Prote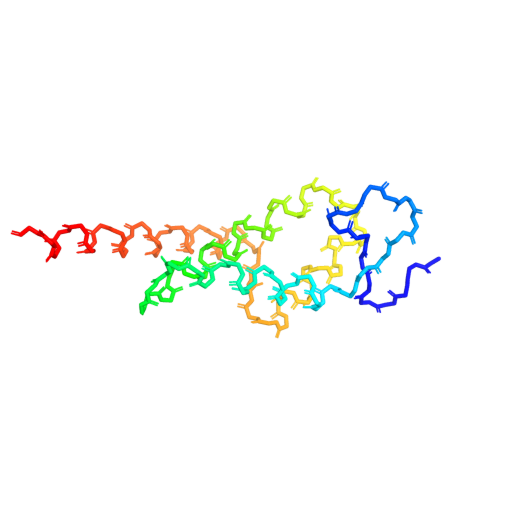in AF-A0A4R7GBX7-F1 (afdb_monomer)

pLDDT: mean 91.27, std 9.59, range [45.5, 98.0]

Solvent-accessible surface area (backbone atoms only — not comparable to full-atom values): 5764 Å² total; per-residue (Å²): 132,79,59,90,63,44,24,72,34,90,89,53,89,58,86,89,47,67,37,46,35,64,60,53,49,53,50,44,48,59,59,29,51,64,89,30,80,95,40,63,44,49,24,52,33,43,34,53,53,52,52,55,59,50,48,74,75,45,56,76,70,36,36,52,48,41,51,55,49,30,44,76,74,71,48,63,88,48,73,64,53,50,52,48,35,52,49,48,29,54,49,51,57,48,51,54,57,61,73,76,109

Structure (mmCIF, N/CA/C/O backbone):
data_AF-A0A4R7GBX7-F1
#
_entry.id   AF-A0A4R7GBX7-F1
#
loop_
_atom_site.group_PDB
_atom_site.id
_atom_site.type_symbol
_atom_site.label_atom_id
_atom_site.label_alt_id
_atom_site.label_comp_id
_atom_site.label_asym_id
_atom_site.label_entity_id
_atom_site.label_seq_id
_atom_site.pdbx_PDB_ins_code
_atom_site.Cartn_x
_atom_site.Cartn_y
_atom_site.Cartn_z
_atom_site.occupancy
_atom_site.B_iso_or_equiv
_atom_site.auth_seq_id
_atom_site.auth_comp_id
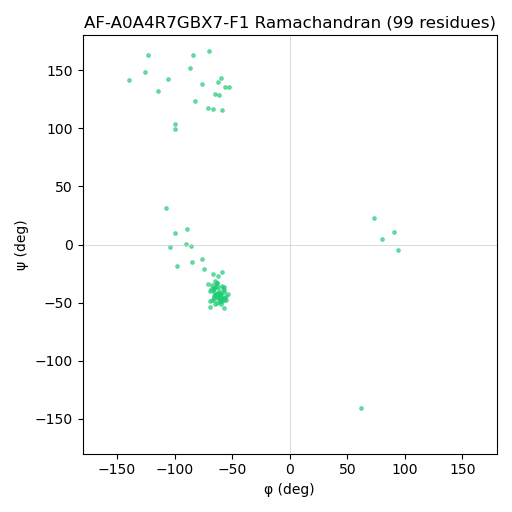_atom_site.auth_asym_id
_atom_site.auth_atom_id
_atom_site.pdbx_PDB_model_num
ATOM 1 N N . MET A 1 1 ? 12.771 1.050 -23.414 1.00 45.50 1 MET A N 1
ATOM 2 C CA . MET A 1 1 ? 12.167 2.046 -22.506 1.00 45.50 1 MET A CA 1
ATOM 3 C C . MET A 1 1 ? 10.732 1.626 -22.249 1.00 45.50 1 MET A C 1
ATOM 5 O O . MET A 1 1 ? 9.992 1.453 -23.212 1.00 45.50 1 MET A O 1
ATOM 9 N N . THR A 1 2 ? 10.369 1.358 -20.996 1.00 54.12 2 THR A N 1
ATOM 10 C CA . THR A 1 2 ? 8.986 1.078 -20.581 1.00 54.12 2 THR A CA 1
ATOM 11 C C . THR A 1 2 ? 8.131 2.317 -20.860 1.00 54.12 2 THR A C 1
ATOM 13 O O . THR A 1 2 ? 8.606 3.441 -20.701 1.00 54.12 2 THR A O 1
ATOM 16 N N . LYS A 1 3 ? 6.900 2.136 -21.351 1.00 66.12 3 LYS A N 1
ATOM 17 C CA . LYS A 1 3 ? 5.979 3.255 -21.610 1.00 66.12 3 LYS A CA 1
ATOM 18 C C . LYS A 1 3 ? 5.707 4.010 -20.295 1.00 66.12 3 LYS A C 1
ATOM 20 O O . LYS A 1 3 ? 5.590 3.351 -19.263 1.00 66.12 3 LYS A O 1
ATOM 25 N N . PRO A 1 4 ? 5.574 5.348 -20.309 1.00 73.25 4 PRO A N 1
ATOM 26 C CA . PRO A 1 4 ? 5.269 6.104 -19.096 1.00 73.25 4 PRO A CA 1
ATOM 27 C C . PRO A 1 4 ? 3.981 5.581 -18.440 1.00 73.25 4 PRO A C 1
ATOM 29 O O . PRO A 1 4 ? 3.001 5.295 -19.132 1.00 73.25 4 PRO A O 1
ATOM 32 N N . GLY A 1 5 ? 4.008 5.410 -17.115 1.00 83.81 5 GLY A N 1
ATOM 33 C CA . GLY A 1 5 ? 2.882 4.885 -16.331 1.00 83.81 5 GLY A CA 1
ATOM 34 C C . GLY A 1 5 ? 2.714 3.359 -16.353 1.00 83.81 5 GLY A C 1
ATOM 35 O O . GLY A 1 5 ? 1.739 2.850 -15.796 1.00 83.81 5 GLY A O 1
ATOM 36 N N . PHE A 1 6 ? 3.629 2.612 -16.981 1.00 90.88 6 PHE A N 1
ATOM 37 C CA . PHE A 1 6 ? 3.653 1.147 -16.940 1.00 90.88 6 PHE A CA 1
ATOM 38 C C . PHE A 1 6 ? 4.775 0.642 -16.039 1.00 90.88 6 PHE A C 1
ATOM 40 O O . PHE A 1 6 ? 5.879 1.178 -16.055 1.00 90.88 6 PHE A O 1
ATOM 47 N N . ILE A 1 7 ? 4.484 -0.432 -15.313 1.00 91.81 7 ILE A N 1
ATOM 48 C CA . ILE A 1 7 ? 5.443 -1.191 -14.512 1.00 91.81 7 ILE A CA 1
ATOM 49 C C . ILE A 1 7 ? 5.443 -2.651 -14.957 1.00 91.81 7 ILE A C 1
ATOM 51 O O . ILE A 1 7 ? 4.508 -3.103 -15.630 1.00 91.81 7 ILE A O 1
ATOM 55 N N . GLN A 1 8 ? 6.477 -3.402 -14.583 1.00 90.50 8 GLN A N 1
ATOM 56 C CA . GLN A 1 8 ? 6.476 -4.851 -14.741 1.00 90.50 8 GLN A CA 1
ATOM 57 C C . GLN A 1 8 ? 5.217 -5.456 -14.105 1.00 90.50 8 GLN A C 1
ATOM 59 O O . GLN A 1 8 ? 4.828 -5.077 -12.999 1.00 90.50 8 GLN A O 1
ATOM 64 N N . HIS A 1 9 ? 4.579 -6.394 -14.810 1.00 90.12 9 HIS A N 1
ATOM 65 C CA . HIS A 1 9 ? 3.352 -7.024 -14.334 1.00 90.12 9 HIS A CA 1
ATOM 66 C C . HIS A 1 9 ? 3.581 -7.715 -12.968 1.00 90.12 9 HIS A C 1
ATOM 68 O O . HIS A 1 9 ? 4.324 -8.697 -12.912 1.00 90.12 9 HIS A O 1
ATOM 74 N N . PRO A 1 10 ? 2.924 -7.278 -11.873 1.00 86.25 10 PRO A N 1
ATOM 75 C CA . PRO A 1 10 ? 3.221 -7.773 -10.521 1.00 86.25 10 PRO A CA 1
ATOM 76 C C . PRO A 1 10 ? 2.947 -9.265 -10.304 1.00 86.25 10 PRO A C 1
ATOM 78 O O . PRO A 1 10 ? 3.636 -9.926 -9.532 1.00 86.25 10 PRO A O 1
ATOM 81 N N . TRP A 1 11 ? 1.923 -9.798 -10.977 1.00 86.00 11 TRP A N 1
ATOM 82 C CA . TRP A 1 11 ? 1.421 -11.163 -10.747 1.00 86.00 11 TRP A CA 1
ATOM 83 C C . TRP A 1 11 ? 1.822 -12.180 -11.820 1.00 86.00 11 TRP A C 1
ATOM 85 O O . TRP A 1 11 ? 1.515 -13.362 -11.691 1.00 86.00 11 TRP A O 1
ATOM 95 N N . THR A 1 12 ? 2.529 -11.742 -12.863 1.00 82.75 12 THR A N 1
ATOM 96 C CA . THR A 1 12 ? 2.912 -12.586 -13.999 1.00 82.75 12 THR A CA 1
ATOM 97 C C . THR A 1 12 ? 4.425 -12.727 -14.011 1.00 82.75 12 THR A C 1
ATOM 99 O O . THR A 1 12 ? 5.160 -11.750 -13.921 1.00 82.75 12 THR A O 1
ATOM 102 N N . ARG A 1 13 ? 4.908 -13.965 -14.149 1.00 70.56 13 ARG A N 1
ATOM 103 C CA . ARG A 1 13 ? 6.348 -14.263 -14.267 1.00 70.56 13 ARG A CA 1
ATOM 104 C C . ARG A 1 13 ? 6.868 -14.168 -15.703 1.00 70.56 13 ARG A C 1
ATOM 106 O O . ARG A 1 13 ? 8.053 -14.388 -15.945 1.00 70.56 13 ARG A O 1
ATOM 113 N N . GLN A 1 14 ? 5.995 -13.869 -16.661 1.00 78.06 14 GLN A N 1
ATOM 114 C CA . GLN A 1 14 ? 6.366 -13.716 -18.059 1.00 78.06 14 GLN A CA 1
ATOM 115 C C . GLN A 1 14 ? 7.181 -12.437 -18.249 1.00 78.06 14 GLN A C 1
ATOM 117 O O . GLN A 1 14 ? 6.722 -11.319 -18.014 1.00 78.06 14 GLN A O 1
ATOM 122 N N . ARG A 1 15 ? 8.425 -12.616 -18.691 1.00 70.81 15 ARG A N 1
ATOM 123 C CA . ARG A 1 15 ? 9.341 -11.513 -18.959 1.00 70.81 15 ARG A CA 1
ATOM 124 C C . ARG A 1 15 ? 8.804 -10.660 -20.110 1.00 70.81 15 ARG A C 1
ATOM 126 O O . ARG A 1 15 ? 8.500 -11.185 -21.176 1.00 70.81 15 ARG A O 1
ATOM 133 N N . GLY A 1 16 ? 8.745 -9.348 -19.896 1.00 76.31 16 GLY A N 1
ATOM 134 C CA . GLY A 1 16 ? 8.275 -8.382 -20.894 1.00 76.31 16 GLY A CA 1
ATOM 135 C C . GLY A 1 16 ? 6.792 -8.028 -20.792 1.00 76.31 16 GLY A C 1
ATOM 136 O O . GLY A 1 16 ? 6.360 -7.123 -21.502 1.00 76.31 16 GLY A O 1
ATOM 137 N N . ASP A 1 17 ? 6.035 -8.676 -19.902 1.00 86.06 17 ASP A N 1
ATOM 138 C CA . ASP A 1 17 ? 4.669 -8.255 -19.606 1.00 86.06 17 ASP A CA 1
ATOM 139 C C . ASP A 1 17 ? 4.666 -7.010 -18.704 1.00 86.06 17 ASP A C 1
ATOM 141 O O . ASP A 1 17 ? 5.461 -6.885 -17.764 1.00 86.06 17 ASP A O 1
ATOM 145 N N . SER A 1 18 ? 3.783 -6.064 -19.011 1.00 89.00 18 SER A N 1
ATOM 146 C CA . SER A 1 18 ? 3.710 -4.776 -18.324 1.00 89.00 18 SER A CA 1
ATOM 147 C C . SER A 1 18 ? 2.266 -4.368 -18.095 1.00 89.00 18 SER A C 1
ATOM 149 O O . SER A 1 18 ? 1.404 -4.545 -18.954 1.00 89.00 18 SER A O 1
ATOM 151 N N . MET A 1 19 ? 2.011 -3.771 -16.939 1.00 92.12 19 MET A N 1
ATOM 152 C CA . MET A 1 19 ? 0.692 -3.297 -16.551 1.00 92.12 19 MET A CA 1
ATOM 153 C C . MET A 1 19 ? 0.764 -1.822 -16.172 1.00 92.12 19 MET A C 1
ATOM 155 O O . MET A 1 19 ? 1.773 -1.344 -15.657 1.00 92.12 19 MET A O 1
ATOM 159 N N . ARG A 1 20 ? -0.319 -1.081 -16.422 1.00 94.00 20 ARG A N 1
ATOM 160 C CA . ARG A 1 20 ? -0.434 0.301 -15.945 1.00 94.00 20 ARG A CA 1
ATOM 161 C C . ARG A 1 20 ? -0.381 0.316 -14.421 1.00 94.00 20 ARG A C 1
ATOM 163 O O . ARG A 1 20 ? -1.186 -0.367 -13.790 1.00 94.00 20 ARG A O 1
ATOM 170 N N . ALA A 1 21 ? 0.483 1.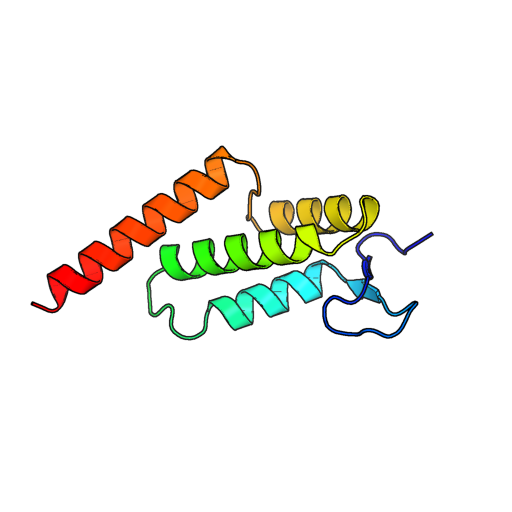141 -13.840 1.00 95.19 21 ALA A N 1
ATOM 171 C CA . ALA A 1 21 ? 0.583 1.285 -12.389 1.00 95.19 21 ALA A CA 1
ATOM 172 C C . ALA A 1 21 ? -0.766 1.686 -11.762 1.00 95.19 21 ALA A C 1
ATOM 174 O O . ALA A 1 21 ? -1.159 1.121 -10.749 1.00 95.19 21 ALA A O 1
ATOM 175 N N . ALA A 1 22 ? -1.553 2.532 -12.436 1.00 95.12 22 ALA A N 1
ATOM 176 C CA . ALA A 1 22 ? -2.923 2.846 -12.027 1.00 95.12 22 ALA A CA 1
ATOM 177 C C . ALA A 1 22 ? -3.821 1.598 -11.880 1.00 95.12 22 ALA A C 1
ATOM 179 O O . ALA A 1 22 ? -4.516 1.467 -10.880 1.00 95.12 22 ALA A O 1
ATOM 180 N N . ARG A 1 23 ? -3.773 0.652 -12.833 1.00 95.44 23 ARG A N 1
ATOM 181 C CA . ARG A 1 23 ? -4.544 -0.605 -12.757 1.00 95.44 23 ARG A CA 1
ATOM 182 C C . ARG A 1 23 ? -4.050 -1.514 -11.639 1.00 95.44 23 ARG A C 1
ATOM 184 O O . ARG A 1 23 ? -4.848 -2.206 -11.017 1.00 95.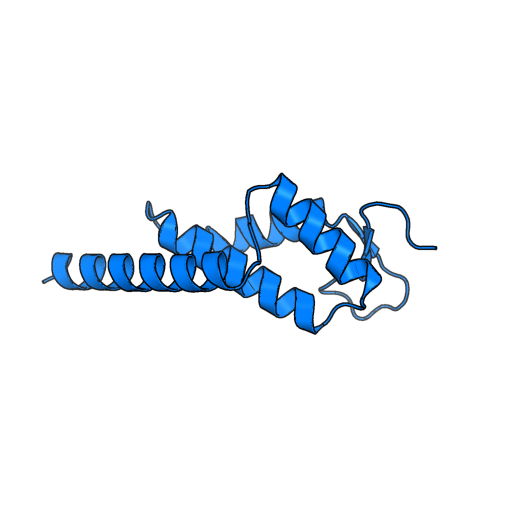44 23 ARG A O 1
ATOM 191 N N . VAL A 1 24 ? -2.744 -1.502 -11.387 1.00 95.94 24 VAL A N 1
ATOM 192 C CA . VAL A 1 24 ? -2.157 -2.253 -10.279 1.00 95.94 24 VAL A CA 1
ATOM 193 C C . VAL A 1 24 ? -2.668 -1.727 -8.941 1.00 95.94 24 VAL A C 1
ATOM 195 O O . VAL A 1 24 ? -3.074 -2.522 -8.097 1.00 95.94 24 VAL A O 1
ATOM 198 N N . ILE A 1 25 ? -2.704 -0.403 -8.770 1.00 96.81 25 ILE A N 1
ATOM 199 C CA . ILE A 1 25 ? -3.224 0.213 -7.548 1.00 96.81 25 ILE A CA 1
ATOM 200 C C . ILE A 1 25 ? -4.728 -0.057 -7.411 1.00 96.81 25 ILE A C 1
ATOM 202 O O . ILE A 1 25 ? -5.128 -0.526 -6.357 1.00 96.81 25 ILE A O 1
ATOM 206 N N . GLU A 1 26 ? -5.535 0.083 -8.474 1.00 96.81 26 GLU A N 1
ATOM 207 C CA . GLU A 1 26 ? -6.973 -0.269 -8.438 1.00 96.81 26 GLU A CA 1
ATOM 208 C C . GLU A 1 26 ? -7.215 -1.697 -7.954 1.00 96.81 26 GLU A C 1
ATOM 210 O O . GLU A 1 26 ? -8.135 -1.959 -7.183 1.00 96.81 26 GLU A O 1
ATOM 215 N N . HIS A 1 27 ? -6.405 -2.645 -8.420 1.00 96.06 27 HIS A N 1
ATOM 216 C CA . HIS A 1 27 ? -6.520 -4.026 -7.976 1.00 96.06 27 HIS A CA 1
ATOM 217 C C . HIS A 1 27 ? -6.186 -4.162 -6.483 1.00 96.06 27 HIS A C 1
ATOM 219 O O . HIS A 1 27 ? -6.925 -4.814 -5.753 1.00 96.06 27 HIS A O 1
ATOM 225 N N . ILE A 1 28 ? -5.121 -3.507 -6.010 1.00 96.62 28 ILE A N 1
ATOM 226 C CA . ILE A 1 28 ? -4.750 -3.496 -4.588 1.00 96.62 28 ILE A CA 1
ATOM 227 C C . ILE A 1 28 ? -5.850 -2.862 -3.724 1.00 96.62 28 ILE A C 1
ATOM 229 O O . ILE A 1 28 ? -6.159 -3.396 -2.662 1.00 96.62 28 ILE A O 1
ATOM 233 N N . GLU A 1 29 ? -6.441 -1.754 -4.171 1.00 96.56 29 GLU A N 1
ATOM 234 C CA . GLU A 1 29 ? -7.546 -1.071 -3.489 1.00 96.56 29 GLU A CA 1
ATOM 235 C C . GLU A 1 29 ? -8.766 -1.991 -3.360 1.00 96.56 29 GLU A C 1
ATOM 237 O O . GLU A 1 29 ? -9.287 -2.187 -2.261 1.00 96.56 29 GLU A O 1
ATOM 242 N N . ASN A 1 30 ? -9.172 -2.633 -4.459 1.00 95.56 30 ASN A N 1
ATOM 243 C CA . ASN A 1 30 ? -10.288 -3.578 -4.449 1.00 95.56 30 ASN A CA 1
ATOM 244 C C . ASN A 1 30 ? -10.033 -4.749 -3.491 1.00 95.56 30 ASN A C 1
ATOM 246 O O . ASN A 1 30 ? -10.900 -5.083 -2.688 1.00 95.56 30 ASN A O 1
ATOM 250 N N . GLU A 1 31 ? -8.842 -5.347 -3.518 1.00 94.31 31 GLU A N 1
ATOM 251 C CA . GLU A 1 31 ? -8.466 -6.417 -2.586 1.00 94.31 31 GLU A CA 1
ATOM 252 C C . GLU A 1 31 ? -8.490 -5.933 -1.125 1.00 94.31 31 GLU A C 1
ATOM 254 O O . GLU A 1 31 ? -9.029 -6.611 -0.251 1.00 94.31 31 GLU A O 1
ATOM 259 N N . ALA A 1 32 ? -7.960 -4.738 -0.848 1.00 95.38 32 ALA A N 1
ATOM 260 C CA . ALA A 1 32 ? -7.886 -4.176 0.501 1.00 95.38 32 ALA A CA 1
ATOM 261 C C . ALA A 1 32 ? -9.264 -3.878 1.117 1.00 95.38 32 ALA A C 1
ATOM 263 O O . ALA A 1 32 ? -9.420 -3.992 2.340 1.00 95.38 32 ALA A O 1
ATOM 264 N N . MET A 1 33 ? -10.248 -3.534 0.280 1.00 93.94 33 MET A N 1
ATOM 265 C CA . MET A 1 33 ? -11.628 -3.239 0.677 1.00 93.94 33 MET A CA 1
ATOM 266 C C . MET A 1 33 ? -12.370 -4.468 1.229 1.00 93.94 33 MET A C 1
ATOM 268 O O . MET A 1 33 ? -13.294 -4.343 2.035 1.00 93.94 33 MET A O 1
ATOM 272 N N . HIS A 1 34 ? -11.974 -5.684 0.854 1.00 92.56 34 HIS A N 1
ATOM 273 C CA . HIS A 1 34 ? -12.660 -6.884 1.327 1.00 92.56 34 HIS A CA 1
ATOM 274 C C . HIS A 1 34 ? -12.464 -7.078 2.838 1.00 92.56 34 HIS A C 1
ATOM 276 O O . HIS A 1 34 ? -11.356 -7.285 3.333 1.00 92.56 34 HIS A O 1
ATOM 282 N N . GLY A 1 35 ? -13.558 -7.024 3.603 1.00 86.12 35 GLY A N 1
ATOM 283 C CA . GLY A 1 35 ? -13.530 -7.244 5.052 1.00 86.12 35 GLY A CA 1
ATOM 284 C C . GLY A 1 35 ? -12.916 -6.097 5.864 1.00 86.12 35 GLY A C 1
ATOM 285 O O . GLY A 1 35 ? -12.431 -6.347 6.967 1.00 86.12 35 GLY A O 1
ATOM 286 N N . CYS A 1 36 ? -12.893 -4.864 5.339 1.00 90.12 36 CYS A N 1
ATOM 287 C CA . CYS A 1 36 ? -12.587 -3.667 6.136 1.00 90.12 36 CYS A CA 1
ATOM 288 C C . CYS A 1 36 ? -13.819 -3.087 6.857 1.00 90.12 36 CYS A C 1
ATOM 290 O O . CYS A 1 36 ? -13.664 -2.277 7.765 1.00 90.12 36 CYS A O 1
ATOM 292 N N . GLY A 1 37 ? -15.038 -3.496 6.482 1.00 87.94 37 GLY A N 1
ATOM 293 C CA . GLY A 1 37 ? -16.268 -2.906 7.017 1.00 87.94 37 GLY A CA 1
ATOM 294 C C . GLY A 1 37 ? -16.365 -1.415 6.681 1.00 87.94 37 GLY A C 1
ATOM 295 O O . GLY A 1 37 ? -15.976 -1.003 5.591 1.00 87.94 37 GLY A O 1
ATOM 296 N N . LEU A 1 38 ? -16.850 -0.610 7.629 1.00 89.62 38 LEU A N 1
ATOM 297 C CA . LEU A 1 38 ? -16.932 0.854 7.508 1.00 89.62 38 LEU A CA 1
ATOM 298 C C . LEU A 1 38 ? -15.660 1.576 8.001 1.00 89.62 38 LEU A C 1
ATOM 300 O O . LEU A 1 38 ? -15.685 2.787 8.202 1.00 89.62 38 LEU A O 1
ATOM 304 N N . TYR A 1 39 ? -14.554 0.851 8.205 1.00 94.75 39 TYR A N 1
ATOM 305 C CA . TYR A 1 39 ? -13.324 1.388 8.793 1.00 94.75 39 TYR A CA 1
ATOM 306 C C . TYR A 1 39 ? -12.288 1.730 7.719 1.00 94.75 39 TYR A C 1
ATOM 308 O O . TYR A 1 39 ? -11.600 0.853 7.178 1.00 94.75 39 TYR A O 1
ATOM 316 N N . TYR A 1 40 ? -12.152 3.025 7.429 1.00 95.31 40 TYR A N 1
ATOM 317 C CA . TYR A 1 40 ? -11.199 3.536 6.442 1.00 95.31 40 TYR A CA 1
ATOM 318 C C . TYR A 1 40 ? -9.744 3.239 6.830 1.00 95.31 40 TYR A C 1
ATOM 320 O O . TYR A 1 40 ? -8.931 2.903 5.975 1.00 95.31 40 TYR A O 1
ATOM 328 N N . GLU A 1 41 ? -9.408 3.286 8.116 1.00 96.19 41 GLU A N 1
ATOM 329 C CA . GLU A 1 41 ? -8.057 3.059 8.632 1.00 96.19 41 GLU A CA 1
ATOM 330 C C . GLU A 1 41 ? -7.572 1.634 8.336 1.00 96.19 41 GLU A C 1
ATOM 332 O O . GLU A 1 41 ? -6.387 1.417 8.066 1.00 96.19 41 GLU A O 1
ATOM 337 N N . ILE A 1 42 ? -8.493 0.660 8.333 1.00 96.88 42 ILE A N 1
ATOM 338 C CA . ILE A 1 42 ? -8.206 -0.729 7.956 1.00 96.88 42 ILE A CA 1
ATOM 339 C C . ILE A 1 42 ? -7.910 -0.824 6.464 1.00 96.88 42 ILE A C 1
ATOM 341 O O . ILE A 1 42 ? -6.910 -1.432 6.075 1.00 96.88 42 ILE A O 1
ATOM 345 N N . TYR A 1 43 ? -8.762 -0.216 5.640 1.00 97.31 43 TYR A N 1
ATOM 346 C CA . TYR A 1 43 ? -8.566 -0.145 4.196 1.00 97.31 43 TYR A CA 1
ATOM 347 C C . TYR A 1 43 ? -7.221 0.508 3.849 1.00 97.31 43 TYR A C 1
ATOM 349 O O . TYR A 1 43 ? -6.383 -0.106 3.186 1.00 97.31 43 TYR A O 1
ATOM 357 N N . HIS A 1 44 ? -6.981 1.712 4.366 1.00 97.44 44 HIS A N 1
ATOM 358 C CA . HIS A 1 44 ? -5.800 2.511 4.069 1.00 97.44 44 HIS A CA 1
ATOM 359 C C . HIS A 1 44 ? -4.511 1.772 4.440 1.00 97.44 44 HIS A C 1
ATOM 361 O O . HIS A 1 44 ? -3.613 1.627 3.608 1.00 97.44 44 HIS A O 1
ATOM 367 N N . TYR A 1 45 ? -4.439 1.213 5.653 1.00 97.12 45 TYR A N 1
ATOM 368 C CA . TYR A 1 45 ? -3.264 0.460 6.092 1.00 97.12 45 TYR A CA 1
ATOM 369 C C . TYR A 1 45 ? -2.991 -0.771 5.225 1.00 97.12 45 TYR A C 1
ATOM 371 O O . TYR A 1 45 ? -1.839 -1.043 4.880 1.00 97.12 45 TYR A O 1
ATOM 379 N N . ARG A 1 46 ? -4.035 -1.495 4.810 1.00 96.88 46 ARG A N 1
ATOM 380 C CA . ARG A 1 46 ? -3.884 -2.649 3.913 1.00 96.88 46 ARG A CA 1
ATOM 381 C C . ARG A 1 46 ? -3.341 -2.242 2.549 1.00 96.88 46 ARG A C 1
ATOM 383 O O . ARG A 1 46 ? -2.428 -2.911 2.061 1.00 96.88 46 ARG A O 1
ATOM 390 N N . VAL A 1 47 ? -3.847 -1.156 1.960 1.00 97.69 47 VAL A N 1
ATOM 391 C CA . VAL A 1 47 ? -3.325 -0.636 0.686 1.00 97.69 47 VAL A CA 1
ATOM 392 C C . VAL A 1 47 ? -1.848 -0.273 0.828 1.00 97.69 47 VAL A C 1
ATOM 394 O O . VAL A 1 47 ? -1.025 -0.784 0.067 1.00 97.69 47 VAL A O 1
ATOM 397 N N . VAL A 1 48 ? -1.490 0.513 1.848 1.00 97.50 48 VAL A N 1
ATOM 398 C CA . VAL A 1 48 ? -0.097 0.904 2.122 1.00 97.50 48 VAL A CA 1
ATOM 399 C C . VAL A 1 48 ? 0.801 -0.329 2.271 1.00 97.50 48 VAL A C 1
ATOM 401 O O . VAL A 1 48 ? 1.835 -0.423 1.610 1.00 97.50 48 VAL A O 1
ATOM 404 N N . CYS A 1 49 ? 0.397 -1.331 3.057 1.00 96.56 49 CYS A N 1
ATOM 405 C CA . CYS A 1 49 ? 1.168 -2.565 3.218 1.00 96.56 49 CYS A CA 1
ATOM 406 C C . CYS A 1 49 ? 1.383 -3.318 1.899 1.00 96.56 49 CYS A C 1
ATOM 408 O O . CYS A 1 49 ? 2.492 -3.789 1.639 1.00 96.56 49 CYS A O 1
ATOM 410 N N . ARG A 1 50 ? 0.349 -3.441 1.060 1.00 96.56 50 ARG A N 1
ATOM 411 C CA . ARG A 1 50 ? 0.458 -4.137 -0.232 1.00 96.56 50 ARG A CA 1
ATOM 412 C C . ARG A 1 50 ? 1.338 -3.376 -1.217 1.00 96.56 50 ARG A C 1
ATOM 414 O O . ARG A 1 50 ? 2.139 -4.005 -1.907 1.00 96.56 50 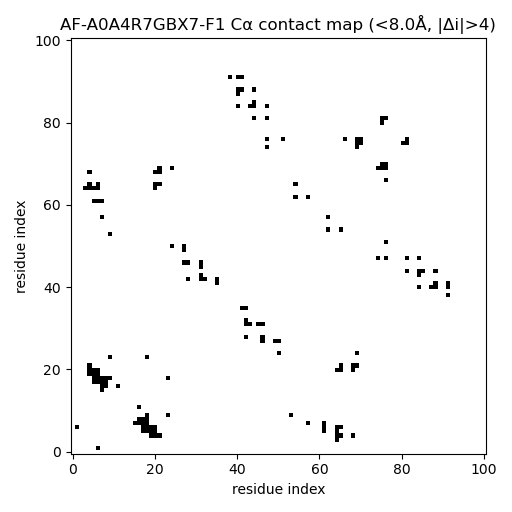ARG A O 1
ATOM 421 N N . LEU A 1 51 ? 1.259 -2.046 -1.237 1.00 97.00 51 LEU A N 1
ATOM 422 C CA . LEU A 1 51 ? 2.147 -1.209 -2.047 1.00 97.00 51 LEU A CA 1
ATOM 423 C C . LEU A 1 51 ? 3.609 -1.362 -1.613 1.00 97.00 51 LEU A C 1
ATOM 425 O O . LEU A 1 51 ? 4.476 -1.562 -2.461 1.00 97.00 51 LEU A O 1
ATOM 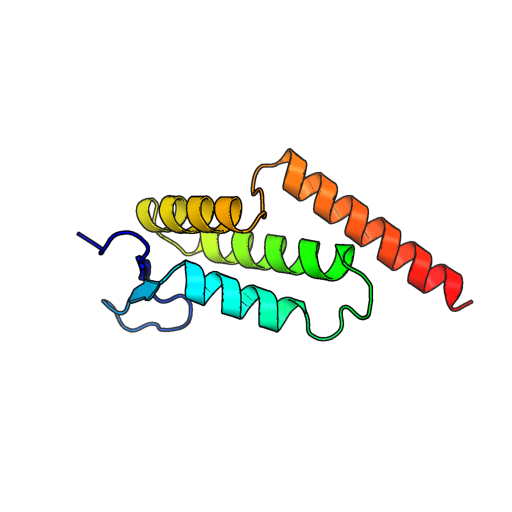429 N N . LEU A 1 52 ? 3.889 -1.362 -0.307 1.00 96.31 52 LEU A N 1
ATOM 430 C CA . LEU A 1 52 ? 5.246 -1.569 0.212 1.00 96.31 52 LEU A CA 1
ATOM 431 C C . LEU A 1 52 ? 5.809 -2.947 -0.143 1.00 96.31 52 LEU A C 1
ATOM 433 O O . LEU A 1 52 ? 6.970 -3.046 -0.538 1.00 96.31 52 LEU A O 1
ATOM 437 N N . GLN A 1 53 ? 4.993 -4.001 -0.048 1.00 95.00 53 GLN A N 1
ATOM 438 C CA . GLN A 1 53 ? 5.382 -5.346 -0.485 1.00 95.00 53 GLN A CA 1
ATOM 439 C C . GLN A 1 53 ? 5.725 -5.365 -1.977 1.00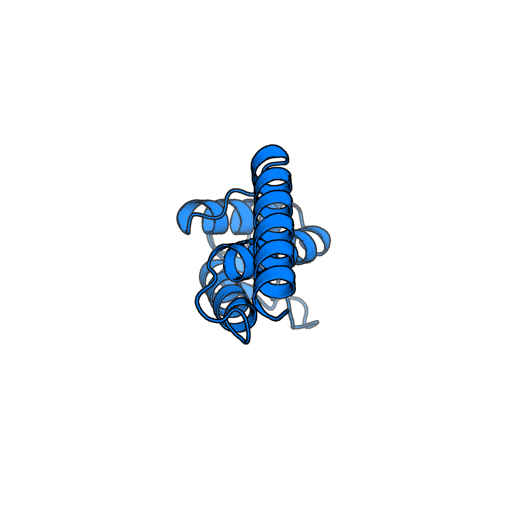 95.00 53 GLN A C 1
ATOM 441 O O . GLN A 1 53 ? 6.751 -5.914 -2.372 1.00 95.00 53 GLN A O 1
ATOM 446 N N . LEU A 1 54 ? 4.899 -4.726 -2.807 1.00 94.12 54 LEU A N 1
ATOM 447 C CA . LEU A 1 54 ? 5.135 -4.660 -4.243 1.00 94.12 54 LEU A CA 1
ATOM 448 C C . LEU A 1 54 ? 6.430 -3.902 -4.571 1.00 94.12 54 LEU A C 1
ATOM 450 O O . LEU A 1 54 ? 7.242 -4.384 -5.363 1.00 94.12 54 LEU A O 1
ATOM 454 N N . LEU A 1 55 ? 6.682 -2.771 -3.907 1.00 94.31 55 LEU A N 1
ATOM 455 C CA . LEU A 1 55 ? 7.897 -1.972 -4.091 1.00 94.31 55 LEU A CA 1
ATOM 456 C C . LEU A 1 55 ? 9.196 -2.733 -3.790 1.00 94.31 55 LEU A C 1
ATOM 458 O O . LEU A 1 55 ? 10.238 -2.340 -4.310 1.00 94.31 55 LEU A O 1
ATOM 462 N N . GLN A 1 56 ? 9.165 -3.792 -2.975 1.00 92.88 56 GLN A N 1
ATOM 463 C CA . GLN A 1 56 ? 10.340 -4.635 -2.705 1.00 92.88 56 GLN A CA 1
ATOM 464 C C . GLN A 1 56 ? 10.687 -5.567 -3.874 1.00 92.88 56 GLN A C 1
ATOM 466 O O . GLN A 1 56 ? 11.819 -6.028 -3.978 1.00 92.88 56 GLN A O 1
ATOM 471 N N . THR A 1 57 ? 9.722 -5.846 -4.751 1.00 90.56 57 THR A N 1
ATOM 472 C CA . THR A 1 57 ? 9.883 -6.775 -5.883 1.00 90.56 57 THR A CA 1
ATOM 473 C C . THR A 1 57 ? 10.195 -6.071 -7.204 1.00 90.56 57 THR A C 1
ATOM 475 O O . THR A 1 57 ? 10.677 -6.701 -8.144 1.00 90.56 57 THR A O 1
ATOM 478 N N . LEU A 1 58 ? 9.919 -4.767 -7.282 1.00 90.69 58 LEU A N 1
ATOM 479 C CA . LEU A 1 58 ? 10.074 -3.961 -8.487 1.00 90.69 58 LEU A CA 1
ATOM 4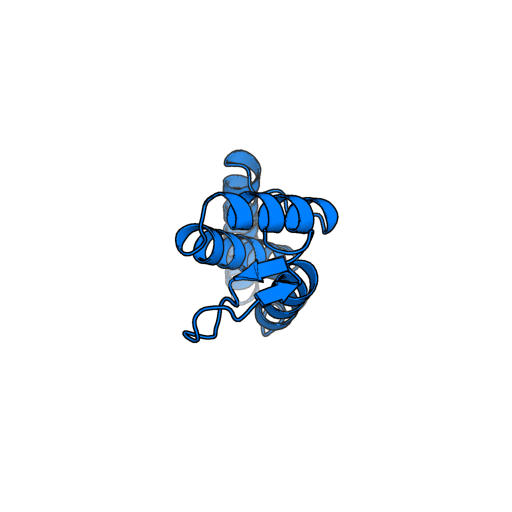80 C C . LEU A 1 58 ? 11.497 -3.409 -8.642 1.00 90.69 58 LEU A C 1
ATOM 482 O O . LEU A 1 58 ? 12.196 -3.119 -7.671 1.00 90.69 58 LEU A O 1
ATOM 486 N N . ASN A 1 59 ? 11.903 -3.192 -9.893 1.00 91.25 59 ASN A N 1
ATOM 487 C CA . ASN A 1 59 ? 13.133 -2.472 -10.222 1.00 91.25 59 ASN A CA 1
ATOM 488 C C . ASN A 1 59 ? 13.014 -0.966 -9.887 1.00 91.25 59 ASN A C 1
ATOM 490 O O . ASN A 1 59 ? 11.925 -0.441 -9.659 1.00 91.25 59 ASN A O 1
ATOM 494 N N . ALA A 1 60 ? 14.139 -0.244 -9.883 1.00 92.31 60 ALA A N 1
ATOM 495 C CA . ALA A 1 60 ? 14.176 1.160 -9.467 1.00 92.31 60 ALA A CA 1
ATOM 496 C C . ALA A 1 60 ? 13.235 2.085 -10.269 1.00 92.31 60 ALA A C 1
ATOM 498 O O . ALA A 1 60 ? 12.578 2.933 -9.668 1.00 92.31 60 ALA A O 1
ATOM 499 N N . SER A 1 61 ? 13.124 1.915 -11.593 1.00 91.69 61 SER A N 1
ATOM 500 C CA . SER A 1 61 ? 12.246 2.748 -12.431 1.00 91.69 61 SER A CA 1
ATOM 501 C C . SER A 1 61 ? 10.763 2.489 -12.167 1.00 91.69 61 SER A C 1
ATOM 503 O O . SER A 1 61 ? 9.962 3.424 -12.098 1.00 91.69 61 SER A O 1
ATOM 505 N N . ASP A 1 62 ? 10.397 1.226 -11.966 1.00 93.19 62 ASP A N 1
ATOM 506 C CA . ASP A 1 62 ? 9.017 0.839 -11.698 1.00 93.19 62 ASP A CA 1
ATOM 507 C C . ASP A 1 62 ? 8.587 1.281 -10.295 1.00 93.19 62 ASP A C 1
ATOM 509 O O . ASP A 1 62 ? 7.447 1.699 -10.103 1.00 93.19 62 ASP A O 1
ATOM 513 N N . ARG A 1 63 ? 9.513 1.275 -9.323 1.00 94.31 63 ARG A N 1
ATOM 514 C CA . ARG A 1 63 ? 9.274 1.812 -7.974 1.00 94.31 63 ARG A CA 1
ATOM 515 C C . ARG A 1 63 ? 8.927 3.297 -7.996 1.00 94.31 63 ARG A C 1
ATOM 517 O O . ARG A 1 63 ? 8.002 3.700 -7.294 1.00 94.31 63 ARG A O 1
ATOM 524 N N . ILE A 1 64 ? 9.635 4.094 -8.800 1.00 94.38 64 ILE A N 1
ATOM 525 C CA . ILE A 1 64 ? 9.350 5.529 -8.957 1.00 94.38 64 ILE A CA 1
ATOM 526 C C . ILE A 1 64 ? 7.959 5.704 -9.568 1.00 94.38 64 ILE A C 1
ATOM 528 O O . ILE A 1 64 ? 7.115 6.377 -8.985 1.00 94.38 64 ILE A O 1
ATOM 532 N N . THR A 1 65 ? 7.690 5.006 -10.675 1.00 95.00 65 THR A N 1
ATOM 533 C CA . THR A 1 65 ? 6.399 5.069 -11.377 1.00 95.00 65 THR A CA 1
ATOM 534 C C . THR A 1 65 ? 5.232 4.702 -10.457 1.00 95.00 65 THR A C 1
ATOM 536 O O . THR A 1 65 ? 4.240 5.423 -10.396 1.00 95.00 65 THR A O 1
ATOM 539 N N . LEU A 1 66 ? 5.345 3.602 -9.705 1.00 95.38 66 LEU A N 1
ATOM 540 C CA . LEU A 1 66 ? 4.296 3.171 -8.783 1.00 95.38 66 LEU A CA 1
ATOM 541 C C . LEU A 1 66 ? 4.105 4.161 -7.628 1.00 95.38 66 LEU A C 1
ATOM 543 O O . LEU A 1 66 ? 2.969 4.446 -7.265 1.00 95.38 66 LEU A O 1
ATOM 547 N N . THR A 1 67 ? 5.194 4.696 -7.070 1.00 96.00 67 THR A N 1
ATOM 548 C CA . THR A 1 67 ? 5.135 5.687 -5.981 1.00 96.00 67 THR A CA 1
ATOM 549 C C . THR A 1 67 ? 4.454 6.976 -6.435 1.00 96.00 67 THR A C 1
ATOM 551 O O . THR A 1 67 ? 3.617 7.516 -5.719 1.00 96.00 67 THR A O 1
ATOM 554 N N . GLU A 1 68 ? 4.763 7.462 -7.638 1.00 95.56 68 GLU A N 1
ATOM 555 C C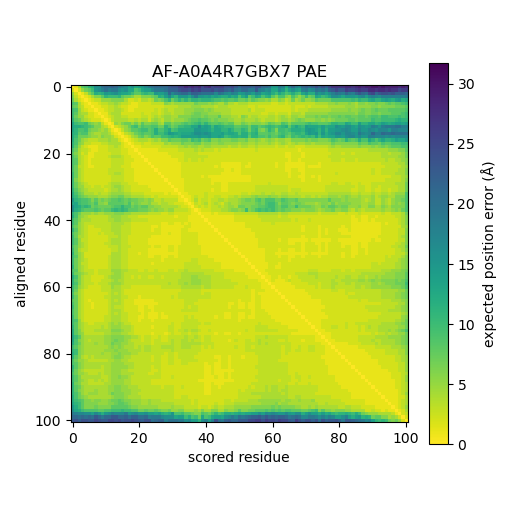A . GLU A 1 68 ? 4.106 8.644 -8.197 1.00 95.56 68 GLU A CA 1
ATOM 556 C C . GLU A 1 68 ? 2.604 8.427 -8.405 1.00 95.56 68 GLU A C 1
ATOM 558 O O . GLU A 1 68 ? 1.808 9.289 -8.034 1.00 95.56 68 GLU A O 1
ATOM 563 N N . GLU A 1 69 ? 2.198 7.282 -8.962 1.00 96.12 69 GLU A N 1
ATOM 564 C CA . GLU A 1 69 ? 0.773 6.966 -9.119 1.00 96.12 69 GLU A CA 1
ATOM 565 C C . GLU A 1 69 ? 0.065 6.785 -7.769 1.00 96.12 69 GLU A C 1
ATOM 567 O O . GLU A 1 69 ? -1.081 7.209 -7.620 1.00 96.12 69 GLU A O 1
ATOM 572 N N . ALA A 1 70 ? 0.735 6.188 -6.778 1.00 96.50 70 ALA A N 1
ATOM 573 C CA . ALA A 1 70 ? 0.208 6.043 -5.423 1.00 96.50 70 ALA A CA 1
ATOM 574 C C . ALA A 1 70 ? -0.051 7.415 -4.784 1.00 96.50 70 ALA A C 1
ATOM 576 O O . ALA A 1 70 ? -1.159 7.666 -4.312 1.00 96.50 70 ALA A O 1
ATOM 577 N N . ASN A 1 71 ? 0.909 8.339 -4.889 1.00 96.12 71 ASN A N 1
ATOM 578 C CA . ASN A 1 71 ? 0.751 9.716 -4.419 1.00 96.12 71 ASN A CA 1
ATOM 579 C C . ASN A 1 71 ? -0.412 10.436 -5.122 1.00 96.12 71 ASN A C 1
ATOM 581 O O . ASN A 1 71 ? -1.200 11.110 -4.464 1.00 96.12 71 ASN A O 1
ATOM 585 N N . ARG A 1 72 ? -0.581 10.262 -6.444 1.00 95.12 72 ARG A N 1
ATOM 586 C CA . ARG A 1 72 ? -1.724 10.842 -7.185 1.00 95.12 72 ARG A CA 1
ATOM 587 C C . ARG A 1 72 ? -3.078 10.306 -6.719 1.00 95.12 72 ARG A C 1
ATOM 589 O O . ARG A 1 72 ? -4.079 11.001 -6.859 1.00 95.12 72 ARG A O 1
ATOM 596 N N . ARG A 1 73 ? -3.112 9.088 -6.176 1.00 94.25 73 ARG A N 1
ATOM 597 C CA . ARG A 1 73 ? -4.306 8.458 -5.591 1.00 94.25 73 ARG A CA 1
ATOM 598 C C . ARG A 1 73 ? -4.484 8.741 -4.096 1.00 94.25 73 ARG A C 1
ATOM 600 O O . ARG A 1 73 ? -5.460 8.281 -3.520 1.00 94.25 73 ARG A O 1
ATOM 607 N N . GLY A 1 74 ? -3.584 9.510 -3.480 1.00 95.25 74 GLY A N 1
ATOM 608 C CA . GLY A 1 74 ? -3.659 9.883 -2.065 1.00 95.25 74 GLY A CA 1
ATOM 609 C C . GLY A 1 74 ? -2.942 8.929 -1.105 1.00 95.25 74 GLY A C 1
ATOM 610 O O . GLY A 1 74 ? -3.108 9.064 0.103 1.00 95.25 74 GLY A O 1
ATOM 611 N N . PHE A 1 75 ? -2.135 7.989 -1.607 1.00 96.12 75 PHE A N 1
ATOM 612 C CA . PHE A 1 75 ? -1.323 7.097 -0.776 1.00 96.12 75 PHE A CA 1
ATOM 613 C C . PHE A 1 75 ? 0.120 7.589 -0.698 1.00 96.12 75 PHE A C 1
ATOM 615 O O . PHE A 1 75 ? 0.930 7.315 -1.587 1.00 96.12 75 PHE A O 1
ATOM 622 N N . THR A 1 76 ? 0.450 8.274 0.393 1.00 95.56 76 THR A N 1
ATOM 623 C CA . THR A 1 76 ? 1.818 8.721 0.662 1.00 95.56 76 THR A CA 1
ATOM 624 C C . THR A 1 76 ? 2.637 7.591 1.288 1.00 95.56 76 THR A C 1
ATOM 626 O O . THR A 1 76 ? 2.259 7.023 2.312 1.00 95.56 76 THR A O 1
ATOM 629 N N . LEU A 1 77 ? 3.765 7.237 0.662 1.00 94.31 77 LEU A N 1
ATOM 630 C CA . LEU A 1 77 ? 4.600 6.083 1.041 1.00 94.31 77 LEU A CA 1
ATOM 631 C C . LEU A 1 77 ? 5.922 6.478 1.725 1.00 94.31 77 LEU A C 1
ATOM 633 O O . LEU A 1 77 ? 6.930 5.784 1.577 1.00 94.31 77 LEU A O 1
ATOM 637 N N . ASP A 1 78 ? 5.937 7.592 2.456 1.00 94.44 78 ASP A N 1
ATOM 638 C CA . ASP A 1 78 ? 7.062 7.967 3.316 1.00 94.44 78 ASP A CA 1
ATOM 639 C C . ASP A 1 78 ? 6.975 7.294 4.699 1.00 94.44 78 ASP A C 1
ATOM 641 O O . ASP A 1 78 ? 5.930 6.791 5.115 1.00 94.44 78 ASP A O 1
ATOM 645 N N . GLU A 1 79 ? 8.092 7.272 5.426 1.00 94.69 79 GLU A N 1
ATOM 646 C CA . GLU A 1 79 ? 8.197 6.586 6.717 1.00 94.69 79 GLU A CA 1
ATOM 647 C C . GLU A 1 79 ? 7.195 7.097 7.767 1.00 94.69 79 GLU A C 1
ATOM 649 O O . GLU A 1 79 ? 6.663 6.299 8.545 1.00 94.69 79 GLU A O 1
ATOM 654 N N . ILE A 1 80 ? 6.908 8.402 7.772 1.00 97.06 80 ILE A N 1
ATOM 655 C CA . ILE A 1 80 ? 5.979 9.031 8.715 1.00 97.06 80 ILE A CA 1
ATOM 656 C C . ILE A 1 80 ? 4.562 8.559 8.395 1.00 97.06 80 ILE A C 1
ATOM 658 O O . ILE A 1 80 ? 3.920 7.958 9.257 1.00 97.06 80 ILE A O 1
ATOM 662 N N . SER A 1 81 ? 4.129 8.711 7.142 1.00 94.88 81 SER A N 1
ATOM 663 C CA . SER A 1 81 ? 2.801 8.291 6.673 1.00 94.88 81 SER A CA 1
ATOM 664 C C . SER A 1 81 ? 2.546 6.795 6.909 1.00 94.88 81 SER A C 1
ATOM 666 O O . SER A 1 81 ? 1.460 6.382 7.327 1.00 94.88 81 SER A O 1
ATOM 668 N N . ILE A 1 82 ? 3.564 5.950 6.709 1.00 96.12 82 ILE A N 1
ATOM 669 C CA . ILE A 1 82 ? 3.476 4.504 6.966 1.00 96.12 82 ILE A CA 1
ATOM 670 C C . ILE A 1 82 ? 3.297 4.220 8.461 1.00 96.12 82 ILE A C 1
ATOM 672 O O . ILE A 1 82 ? 2.469 3.385 8.849 1.00 96.12 82 ILE A O 1
ATOM 676 N N . LYS A 1 83 ? 4.072 4.896 9.316 1.00 97.00 83 LYS A N 1
ATOM 677 C CA . LYS A 1 83 ? 3.990 4.738 10.771 1.00 97.00 83 LYS A CA 1
ATOM 678 C C . LYS A 1 83 ? 2.638 5.209 11.303 1.00 97.00 83 LYS A C 1
ATOM 680 O O . LYS A 1 83 ? 2.034 4.504 12.112 1.00 97.00 83 LYS A O 1
ATOM 685 N N . GLU A 1 84 ? 2.147 6.345 10.819 1.00 97.00 84 GLU A N 1
ATOM 686 C CA . GLU A 1 84 ? 0.824 6.877 11.150 1.00 97.00 84 GLU A CA 1
ATOM 687 C C . GLU A 1 84 ? -0.281 5.911 10.726 1.00 97.00 84 GLU A C 1
ATOM 689 O O . GLU A 1 84 ? -1.099 5.514 11.556 1.00 97.00 84 GLU A O 1
ATOM 694 N N . SER A 1 85 ? -0.245 5.415 9.484 1.00 96.88 85 SER A N 1
ATOM 695 C CA . SER A 1 85 ? -1.233 4.445 9.007 1.00 96.88 85 SER A CA 1
ATOM 696 C C . SER A 1 85 ? -1.265 3.175 9.861 1.00 96.88 85 SER A C 1
ATOM 698 O O . SER A 1 85 ? -2.342 2.627 10.103 1.00 96.88 85 SER A O 1
ATOM 700 N N . ARG A 1 86 ? -0.106 2.699 10.335 1.00 97.44 86 ARG A N 1
ATOM 701 C CA . ARG A 1 86 ? -0.026 1.548 11.246 1.00 97.44 86 ARG A CA 1
ATOM 702 C C . ARG A 1 86 ? -0.639 1.855 12.612 1.00 97.44 86 ARG A C 1
ATOM 704 O O . ARG A 1 86 ? -1.285 0.982 13.200 1.00 97.44 86 ARG A O 1
ATOM 711 N N . GLN A 1 87 ? -0.426 3.062 13.128 1.00 98.00 87 GLN A N 1
ATOM 712 C CA . GLN A 1 87 ? -0.983 3.484 14.409 1.00 98.00 87 GLN A CA 1
ATOM 713 C C . GLN A 1 87 ? -2.508 3.603 14.336 1.00 98.00 87 GLN A C 1
ATOM 715 O O . GLN A 1 87 ? -3.190 3.033 15.186 1.00 98.00 87 GLN A O 1
ATOM 720 N N . CYS A 1 88 ? -3.043 4.258 13.301 1.00 97.06 88 CYS A N 1
ATOM 721 C CA . CYS A 1 88 ? -4.484 4.370 13.059 1.00 97.06 88 CYS A CA 1
ATOM 722 C C . CYS A 1 88 ? -5.148 2.989 12.967 1.00 97.06 88 CYS A C 1
ATOM 724 O O . CYS A 1 88 ? -6.134 2.732 13.655 1.00 97.06 88 CYS A O 1
ATOM 726 N N . TYR A 1 89 ? -4.549 2.062 12.211 1.00 97.25 89 TYR A N 1
ATOM 727 C CA . TYR A 1 89 ? -5.005 0.671 12.156 1.00 97.25 89 TYR A CA 1
ATOM 728 C C . TYR A 1 89 ? -5.021 -0.002 13.535 1.00 97.25 89 TYR A C 1
ATOM 730 O O . TYR A 1 89 ? -5.987 -0.663 13.910 1.00 97.25 89 TYR A O 1
ATOM 738 N N . SER A 1 90 ? -3.953 0.162 14.313 1.00 97.12 90 SER A N 1
ATOM 739 C CA . SER A 1 90 ? -3.853 -0.470 15.633 1.00 97.12 90 SER A CA 1
ATOM 740 C C . SER A 1 90 ? -4.896 0.085 16.609 1.00 97.12 90 SER A C 1
ATOM 742 O O . SER A 1 90 ? -5.466 -0.678 17.388 1.00 97.12 90 SER A O 1
ATOM 744 N N . ASN A 1 91 ? -5.180 1.388 16.533 1.00 97.06 91 ASN A N 1
ATOM 745 C CA . ASN A 1 91 ? -6.203 2.042 17.343 1.00 97.06 91 ASN A CA 1
ATOM 746 C C . ASN A 1 91 ? -7.601 1.521 17.000 1.00 97.06 91 ASN A C 1
ATOM 748 O O . ASN A 1 91 ? -8.294 1.056 17.902 1.00 97.06 91 ASN A O 1
ATOM 752 N N . ILE A 1 92 ? -7.979 1.503 15.716 1.00 95.88 92 ILE A N 1
ATOM 753 C CA . ILE A 1 92 ? -9.333 1.086 15.332 1.00 95.88 92 ILE A CA 1
ATOM 754 C C . ILE A 1 92 ? -9.582 -0.393 15.630 1.00 95.88 92 ILE A C 1
ATOM 756 O O . ILE A 1 92 ? -10.644 -0.766 16.113 1.00 95.88 92 ILE A O 1
ATOM 760 N N . ILE A 1 93 ? -8.580 -1.256 15.430 1.00 94.94 93 ILE A N 1
ATOM 761 C CA . ILE A 1 93 ? -8.697 -2.679 15.771 1.00 94.94 93 ILE A CA 1
ATOM 762 C C . ILE A 1 93 ? -8.875 -2.870 17.279 1.00 94.94 93 ILE A C 1
ATOM 764 O O . ILE A 1 93 ? -9.611 -3.765 17.696 1.00 94.94 93 ILE A O 1
ATOM 768 N N . ARG A 1 94 ? -8.211 -2.050 18.101 1.00 95.69 94 ARG A N 1
ATOM 769 C CA . ARG A 1 94 ? -8.392 -2.069 19.554 1.00 95.69 94 ARG A CA 1
ATOM 770 C C . ARG A 1 94 ? -9.806 -1.621 19.936 1.00 95.69 94 ARG A C 1
ATOM 772 O O . ARG A 1 94 ? -10.460 -2.339 20.680 1.00 95.69 94 ARG A O 1
ATOM 779 N N . GLU A 1 95 ? -10.294 -0.519 19.374 1.00 94.69 95 GLU A N 1
ATOM 780 C CA . GLU A 1 95 ? -11.649 -0.003 19.627 1.00 94.69 95 GLU A CA 1
ATOM 781 C C . GLU A 1 95 ? -12.743 -0.989 19.203 1.00 94.69 95 GLU A C 1
ATOM 783 O O . GLU A 1 95 ? -13.686 -1.222 19.957 1.00 94.69 95 GLU A O 1
ATOM 788 N N . ILE A 1 96 ? -12.599 -1.630 18.037 1.00 92.62 96 ILE A N 1
ATOM 789 C CA . ILE A 1 96 ? -13.517 -2.681 17.573 1.00 92.62 96 ILE A CA 1
ATOM 790 C C . ILE A 1 96 ? -13.553 -3.830 18.579 1.00 92.62 96 ILE A C 1
ATOM 792 O O . ILE A 1 96 ? -14.627 -4.288 18.954 1.00 92.62 96 ILE A O 1
ATOM 796 N N . ARG A 1 97 ? -12.383 -4.298 19.035 1.00 91.06 97 ARG A N 1
ATOM 797 C CA . ARG A 1 97 ? -12.306 -5.381 20.024 1.00 91.06 97 ARG A CA 1
ATOM 798 C C . ARG A 1 97 ? -12.986 -4.989 21.327 1.00 91.06 97 ARG A C 1
ATOM 800 O O . ARG A 1 97 ? -13.760 -5.784 21.833 1.00 91.06 97 ARG A O 1
ATOM 807 N N . GLU A 1 98 ? -12.713 -3.791 21.838 1.00 93.50 98 GLU A N 1
ATOM 808 C CA . GLU A 1 98 ? -13.304 -3.270 23.077 1.00 93.50 98 GLU A CA 1
ATOM 809 C C . GLU A 1 98 ? -14.825 -3.074 22.963 1.00 93.50 98 GLU A C 1
ATOM 811 O O . GLU A 1 98 ? -15.531 -3.325 23.927 1.00 93.50 98 GLU A O 1
ATOM 816 N N . SER A 1 99 ? -15.341 -2.697 21.788 1.00 85.56 99 SER A N 1
ATOM 817 C CA . SER A 1 99 ? -16.779 -2.462 21.553 1.00 85.56 99 SER A CA 1
ATOM 818 C C . SER A 1 99 ? -17.614 -3.741 21.413 1.00 85.56 99 SER A C 1
ATOM 820 O O . SER A 1 99 ? -18.842 -3.679 21.384 1.00 85.56 99 SER A O 1
ATOM 822 N N . HIS A 1 100 ? -16.964 -4.896 21.264 1.00 71.25 100 HIS A N 1
ATOM 823 C CA . HIS A 1 100 ? -17.616 -6.205 21.176 1.00 71.25 100 HIS A CA 1
ATOM 824 C C . HIS A 1 100 ? -17.588 -6.985 22.506 1.00 71.25 100 HIS A C 1
ATOM 826 O O . HIS A 1 100 ? -17.963 -8.161 22.517 1.00 71.25 100 HIS A O 1
ATOM 832 N N . TYR A 1 101 ? -17.179 -6.335 23.601 1.00 53.06 101 TYR A N 1
ATOM 833 C CA . TYR A 1 101 ? -17.286 -6.810 24.986 1.00 53.06 101 TYR A CA 1
ATOM 834 C C . TYR A 1 101 ? -18.239 -5.922 25.788 1.00 53.06 101 TYR A C 1
ATOM 836 O O . TYR A 1 101 ? -18.870 -6.470 26.720 1.00 53.06 101 TYR A O 1
#

Radius of gyration: 15.24 Å; Cα contacts (8 Å, |Δi|>4): 84; chains: 1; bounding box: 32×25×48 Å

Secondary structure (DSSP, 8-state):
-PPTTEEE-TT---TT-EEEHHHHHHHHHHHHHTT-TT-HHHHHHHHHHHHHHHHHHS-HHHHHHHHHHHHHTT---SHHHHHHHHHHHHHHHHHHHHHT-

Sequence (101 aa):
MTKPGFIQHPWTRQRGDSMRAARVIEHIENEAMHGCGLYYEIYHYRVVCRLLQLLQTLNASDRITLTEEANRRGFTLDEISIKESRQCYSNIIREIRESHY

Foldseek 3Di:
DDDQQKFADQPDPDPPDIDRLLVVLVVQLVVQPPPCPPPVLSSLLSSLVVLVVSLVVGDPVRNVSNQVSCVVVVNHNDPVSNVVSVVSVVVVVVVVVVVVD

Mean predicted aligned error: 4.38 Å